Protein AF-A0A5K1GAN5-F1 (afdb_monomer_lite)

Structure (mmCIF, N/CA/C/O backbone):
data_AF-A0A5K1GAN5-F1
#
_entry.id   AF-A0A5K1GAN5-F1
#
loop_
_atom_site.group_PDB
_atom_site.id
_atom_site.type_symbol
_atom_site.label_atom_id
_atom_site.label_alt_id
_atom_site.label_comp_id
_atom_site.label_asym_id
_atom_site.label_entity_id
_atom_site.label_seq_id
_atom_site.pdbx_PDB_ins_code
_atom_site.Cartn_x
_atom_site.Cartn_y
_atom_site.Cartn_z
_atom_site.occupancy
_atom_site.B_iso_or_equiv
_atom_site.auth_seq_id
_atom_site.auth_comp_id
_atom_site.auth_asym_id
_atom_site.auth_atom_id
_atom_site.pdbx_PDB_model_num
ATOM 1 N N . ASN A 1 1 ? -22.172 -2.892 6.295 1.00 49.97 1 ASN A N 1
ATOM 2 C CA . ASN A 1 1 ? -21.382 -3.587 5.261 1.00 49.97 1 ASN A CA 1
ATOM 3 C C . ASN A 1 1 ? -19.935 -3.199 5.440 1.00 49.97 1 ASN A C 1
ATOM 5 O O . ASN A 1 1 ? -19.535 -2.170 4.911 1.00 49.97 1 ASN A O 1
ATOM 9 N N . ASP A 1 2 ? -19.199 -3.979 6.228 1.00 82.44 2 ASP A N 1
ATOM 10 C CA . ASP A 1 2 ? -17.754 -3.810 6.376 1.00 82.44 2 ASP A CA 1
ATOM 11 C C . ASP A 1 2 ? -17.039 -4.439 5.180 1.00 82.44 2 ASP A C 1
ATOM 13 O O . ASP A 1 2 ? -17.382 -5.539 4.742 1.00 82.44 2 ASP A O 1
ATOM 17 N N . ILE A 1 3 ? -16.072 -3.713 4.623 1.00 83.44 3 ILE A N 1
ATOM 18 C CA . ILE A 1 3 ? -15.249 -4.182 3.508 1.00 83.44 3 ILE A CA 1
ATOM 19 C C . ILE A 1 3 ? -14.038 -4.893 4.111 1.00 83.44 3 ILE A C 1
ATOM 21 O O . ILE A 1 3 ? -13.203 -4.251 4.738 1.00 83.44 3 ILE A O 1
ATOM 25 N N . PHE A 1 4 ? -13.959 -6.214 3.931 1.00 87.62 4 PHE A N 1
ATOM 26 C CA . PHE A 1 4 ? -12.866 -7.030 4.472 1.00 87.62 4 PHE A CA 1
ATOM 27 C C . PHE A 1 4 ? -11.632 -7.074 3.557 1.00 87.62 4 PHE A C 1
ATOM 29 O O . PHE A 1 4 ? -10.511 -7.150 4.042 1.00 87.62 4 PHE A O 1
ATOM 36 N N . VAL A 1 5 ? -11.824 -7.015 2.234 1.00 90.00 5 VAL A N 1
ATOM 37 C CA . VAL A 1 5 ? -10.733 -7.117 1.252 1.00 90.00 5 VAL A CA 1
ATOM 38 C C . VAL A 1 5 ? -10.850 -6.009 0.221 1.00 90.00 5 VAL A C 1
ATOM 40 O O . VAL A 1 5 ? -11.930 -5.750 -0.311 1.00 90.00 5 VAL A O 1
ATOM 43 N N . PHE A 1 6 ? -9.710 -5.404 -0.099 1.00 87.88 6 PHE A N 1
ATOM 44 C CA . PHE A 1 6 ? -9.561 -4.445 -1.181 1.00 87.88 6 PHE A CA 1
ATOM 45 C C . PHE A 1 6 ? -8.453 -4.921 -2.124 1.00 87.88 6 PHE A C 1
ATOM 47 O O . PHE A 1 6 ? -7.315 -5.110 -1.704 1.00 87.88 6 PHE A O 1
ATOM 54 N N . LEU A 1 7 ? -8.798 -5.149 -3.392 1.00 89.69 7 LEU A N 1
ATOM 55 C CA . LEU A 1 7 ? -7.856 -5.597 -4.416 1.00 89.69 7 LEU A CA 1
ATOM 56 C C . LEU A 1 7 ? -7.385 -4.400 -5.240 1.00 89.69 7 LEU A C 1
ATOM 58 O O . LEU A 1 7 ? -8.197 -3.618 -5.733 1.00 89.69 7 LEU A O 1
ATOM 62 N N . LEU A 1 8 ? -6.072 -4.282 -5.415 1.00 87.81 8 LEU A N 1
ATOM 63 C CA . LEU A 1 8 ? -5.437 -3.233 -6.206 1.00 87.81 8 LEU A CA 1
ATOM 64 C C . LEU A 1 8 ? -4.159 -3.758 -6.866 1.00 87.81 8 LEU A C 1
ATOM 66 O O . LEU A 1 8 ? -3.562 -4.722 -6.397 1.00 87.81 8 LEU A O 1
ATOM 70 N N . SER A 1 9 ? -3.727 -3.111 -7.947 1.00 87.69 9 SER A N 1
ATOM 71 C CA . SER A 1 9 ? -2.40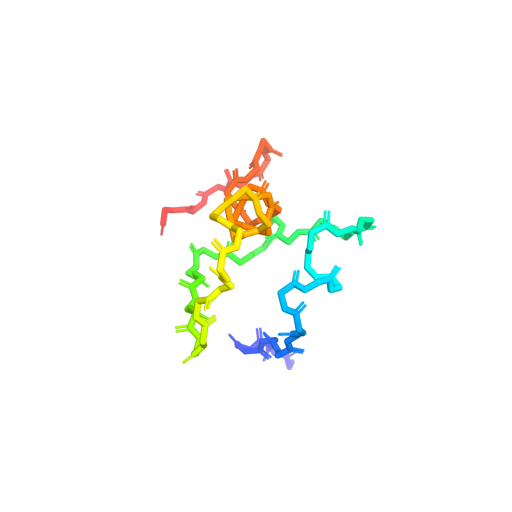8 -3.383 -8.529 1.00 87.69 9 SER A CA 1
ATOM 72 C C . SER A 1 9 ? 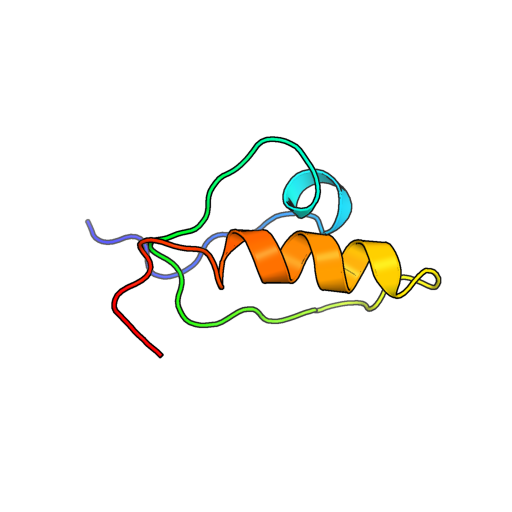-1.321 -2.678 -7.722 1.00 87.69 9 SER A C 1
ATOM 74 O O . SER A 1 9 ? -1.509 -1.523 -7.334 1.00 87.69 9 SER A O 1
ATOM 76 N N . THR A 1 10 ? -0.160 -3.309 -7.531 1.00 83.38 10 THR A N 1
ATOM 77 C CA . THR A 1 10 ? 0.989 -2.731 -6.804 1.00 83.38 10 THR A CA 1
ATOM 78 C C . THR A 1 10 ? 1.323 -1.316 -7.286 1.00 83.38 10 THR A C 1
ATOM 80 O O . THR A 1 10 ? 1.531 -0.402 -6.488 1.00 83.38 10 THR A O 1
ATOM 83 N N . ARG A 1 11 ? 1.269 -1.087 -8.605 1.00 82.44 11 ARG A N 1
ATOM 84 C CA . ARG A 1 11 ? 1.544 0.222 -9.211 1.00 82.44 11 ARG A CA 1
ATOM 85 C C . ARG A 1 11 ? 0.525 1.298 -8.836 1.00 82.44 11 ARG A C 1
ATOM 87 O O . ARG A 1 11 ? 0.910 2.444 -8.618 1.00 82.44 11 ARG A O 1
ATOM 94 N N . ALA A 1 12 ? -0.759 0.946 -8.759 1.00 82.06 12 ALA A N 1
ATOM 95 C CA . ALA A 1 12 ? -1.789 1.855 -8.259 1.00 82.06 12 ALA A CA 1
ATOM 96 C C . ALA A 1 12 ? -1.646 2.068 -6.743 1.00 82.06 12 ALA A C 1
ATOM 98 O O . ALA A 1 12 ? -1.836 3.179 -6.260 1.00 82.06 12 ALA A O 1
ATOM 99 N N . GLY A 1 13 ? -1.241 1.028 -6.008 1.00 81.12 13 GLY A N 1
ATOM 100 C CA . GLY A 1 13 ? -0.971 1.084 -4.572 1.00 81.12 13 GLY A CA 1
ATOM 101 C C . GLY A 1 13 ? 0.170 2.015 -4.191 1.00 81.12 13 GLY A C 1
ATOM 102 O O . GLY A 1 13 ? 0.071 2.719 -3.196 1.00 81.12 13 GLY A O 1
ATOM 103 N N . GLY A 1 14 ? 1.224 2.094 -5.004 1.00 78.25 14 GLY A N 1
ATOM 104 C CA . GLY A 1 14 ? 2.360 2.985 -4.750 1.00 78.25 14 GLY A CA 1
ATOM 105 C C . GLY A 1 14 ? 2.039 4.484 -4.879 1.00 78.25 14 GLY A C 1
ATOM 106 O O . GLY A 1 14 ? 2.765 5.323 -4.328 1.00 78.25 14 GLY A O 1
ATOM 107 N N . LEU A 1 15 ? 0.945 4.854 -5.561 1.00 79.00 15 LEU A N 1
ATOM 108 C CA . LEU A 1 15 ? 0.655 6.231 -5.971 1.00 79.00 15 LEU A CA 1
ATOM 109 C C . LEU A 1 15 ? -0.696 6.743 -5.441 1.00 79.00 15 LEU A C 1
ATOM 111 O O . LEU A 1 15 ? -1.762 6.305 -5.851 1.00 79.00 15 LEU A O 1
ATOM 115 N N . GLY A 1 16 ? -0.643 7.768 -4.585 1.00 71.50 16 GLY A N 1
ATOM 116 C CA . GLY A 1 16 ? -1.773 8.680 -4.349 1.00 71.50 16 GLY A CA 1
ATOM 117 C C . GLY A 1 16 ? -2.930 8.177 -3.476 1.00 71.50 16 GLY A C 1
ATOM 118 O O . GLY A 1 16 ? -3.885 8.929 -3.303 1.00 71.50 16 GLY A O 1
ATOM 119 N N . ILE A 1 17 ? -2.851 6.975 -2.894 1.00 81.44 17 ILE A N 1
ATOM 120 C CA . ILE A 1 17 ? -3.874 6.441 -1.977 1.00 81.44 17 ILE A CA 1
ATOM 121 C C . ILE A 1 17 ? -3.330 6.247 -0.552 1.00 81.44 17 ILE A C 1
ATOM 123 O O . ILE A 1 17 ? -2.140 5.990 -0.356 1.00 81.44 17 ILE A O 1
ATOM 127 N N . ASN A 1 18 ? -4.208 6.389 0.447 1.00 82.50 18 ASN A N 1
ATOM 128 C CA . ASN A 1 18 ? -3.913 6.129 1.859 1.00 82.50 18 ASN A CA 1
ATOM 129 C C . ASN A 1 18 ? -4.736 4.921 2.315 1.00 82.50 18 ASN A C 1
ATOM 131 O O . ASN A 1 18 ? -5.962 4.962 2.249 1.00 82.50 18 ASN A O 1
ATOM 135 N N . LEU A 1 19 ? -4.067 3.869 2.789 1.00 82.38 19 LEU A N 1
ATOM 136 C CA . LEU A 1 19 ? -4.685 2.606 3.200 1.00 82.38 19 LEU A CA 1
ATOM 137 C C . LEU A 1 19 ? -4.574 2.401 4.721 1.00 82.38 19 LEU A C 1
ATOM 139 O O . LEU A 1 19 ? -4.391 1.288 5.190 1.00 82.38 19 LEU A O 1
ATOM 143 N N . THR A 1 20 ? -4.733 3.468 5.511 1.00 82.38 20 THR A N 1
ATOM 144 C CA . THR A 1 20 ? -4.571 3.464 6.983 1.00 82.38 20 THR A CA 1
ATOM 145 C C . THR A 1 20 ? -5.608 2.634 7.741 1.00 82.38 20 THR A C 1
ATOM 147 O O . THR A 1 20 ? -5.570 2.600 8.962 1.00 82.38 20 THR A O 1
ATOM 150 N N . ALA A 1 21 ? -6.589 2.045 7.056 1.00 83.94 21 ALA A N 1
ATOM 151 C CA . ALA A 1 21 ? -7.543 1.115 7.654 1.00 83.94 21 ALA A CA 1
ATOM 152 C C . ALA A 1 21 ? -7.108 -0.352 7.494 1.00 83.94 21 ALA A C 1
ATOM 154 O O . ALA A 1 21 ? -7.621 -1.200 8.216 1.00 83.94 21 ALA A O 1
ATOM 155 N N . ALA A 1 22 ? -6.184 -0.640 6.568 1.00 83.50 22 ALA A N 1
ATOM 156 C CA . ALA A 1 22 ? -5.713 -1.984 6.255 1.00 83.50 22 ALA A CA 1
ATOM 157 C C . ALA A 1 22 ? -4.477 -2.336 7.093 1.00 83.50 22 ALA A C 1
ATOM 159 O O . ALA A 1 22 ? -3.476 -1.625 7.054 1.00 83.50 22 ALA A O 1
ATOM 160 N N . ASP A 1 23 ? -4.566 -3.424 7.845 1.00 85.00 23 ASP A N 1
ATOM 161 C CA . ASP A 1 23 ? -3.510 -3.992 8.691 1.00 85.00 23 ASP A CA 1
ATOM 162 C C . ASP A 1 23 ? -2.595 -4.947 7.909 1.00 85.00 23 ASP A C 1
ATOM 164 O O . ASP A 1 23 ? -1.376 -4.887 8.029 1.00 85.00 23 ASP A O 1
ATOM 168 N N . THR A 1 24 ? -3.178 -5.775 7.038 1.00 86.81 24 THR A N 1
ATOM 169 C CA . THR A 1 24 ? -2.451 -6.831 6.328 1.00 86.81 24 THR A CA 1
ATOM 170 C C . THR A 1 24 ? -2.326 -6.529 4.832 1.00 86.81 24 THR A C 1
ATOM 172 O O . THR A 1 24 ? -3.323 -6.287 4.147 1.00 86.81 24 THR A O 1
ATOM 175 N N . VAL A 1 25 ? -1.103 -6.618 4.294 1.00 88.12 25 VAL A N 1
ATOM 176 C CA . VAL A 1 25 ? -0.808 -6.503 2.853 1.00 88.12 25 VAL A CA 1
ATOM 177 C C . VAL A 1 25 ? -0.292 -7.836 2.316 1.00 88.12 25 VAL A C 1
ATOM 179 O O . VAL A 1 25 ? 0.663 -8.398 2.846 1.00 88.12 25 VAL A O 1
ATOM 182 N N . ILE A 1 26 ? -0.903 -8.337 1.238 1.00 89.12 26 ILE A N 1
ATOM 183 C CA . ILE A 1 26 ? -0.492 -9.578 0.566 1.00 89.12 26 ILE A CA 1
ATOM 184 C C . ILE A 1 26 ? -0.081 -9.252 -0.870 1.00 89.12 26 ILE A C 1
ATOM 186 O O . ILE A 1 26 ? -0.903 -8.789 -1.661 1.00 89.12 26 ILE A O 1
ATOM 190 N N . PHE A 1 27 ? 1.175 -9.536 -1.218 1.00 88.69 27 PHE A N 1
ATOM 191 C CA . PHE A 1 27 ? 1.654 -9.461 -2.598 1.00 88.69 27 PHE A CA 1
ATOM 192 C C . PHE A 1 27 ? 1.377 -10.779 -3.318 1.00 88.69 27 PHE A C 1
ATOM 194 O O . PHE A 1 27 ? 1.850 -11.835 -2.901 1.00 88.69 27 PHE A O 1
ATOM 201 N N . TYR A 1 28 ? 0.591 -10.712 -4.392 1.00 86.94 28 TYR A N 1
ATOM 202 C CA . TYR A 1 28 ? 0.307 -11.873 -5.239 1.00 86.94 28 TYR A CA 1
ATOM 203 C C . TYR A 1 28 ? 1.433 -12.134 -6.250 1.00 86.94 28 TYR A C 1
ATOM 205 O O . TYR A 1 28 ? 1.764 -13.280 -6.542 1.00 86.94 28 TYR A O 1
ATOM 213 N N . GLU A 1 29 ? 2.050 -11.059 -6.735 1.00 81.56 29 GLU A N 1
ATOM 214 C CA . GLU A 1 29 ? 3.270 -11.059 -7.535 1.00 81.56 29 GLU A CA 1
ATOM 215 C C . GLU A 1 29 ? 4.195 -9.960 -6.998 1.00 81.56 29 GLU A C 1
ATOM 217 O O . GLU A 1 29 ? 3.723 -8.877 -6.643 1.00 81.56 29 GLU A O 1
ATOM 222 N N . SER A 1 30 ? 5.492 -10.249 -6.895 1.00 78.62 30 SER A N 1
ATOM 223 C CA . SER A 1 30 ? 6.499 -9.245 -6.537 1.00 78.62 30 SER A CA 1
ATOM 224 C C . SER A 1 30 ? 7.055 -8.603 -7.799 1.00 78.62 30 SER A C 1
ATOM 226 O O . SER A 1 30 ? 7.390 -9.304 -8.759 1.00 78.62 30 SER A O 1
ATOM 228 N N . ASP A 1 31 ? 7.165 -7.276 -7.795 1.00 80.94 31 ASP A N 1
ATOM 229 C CA . ASP A 1 31 ? 7.774 -6.540 -8.900 1.00 80.94 31 ASP A CA 1
ATOM 230 C C . ASP A 1 31 ? 9.295 -6.787 -8.917 1.00 80.94 31 ASP A C 1
ATOM 232 O O . ASP A 1 31 ? 9.934 -7.016 -7.887 1.00 80.94 31 ASP A O 1
ATOM 236 N N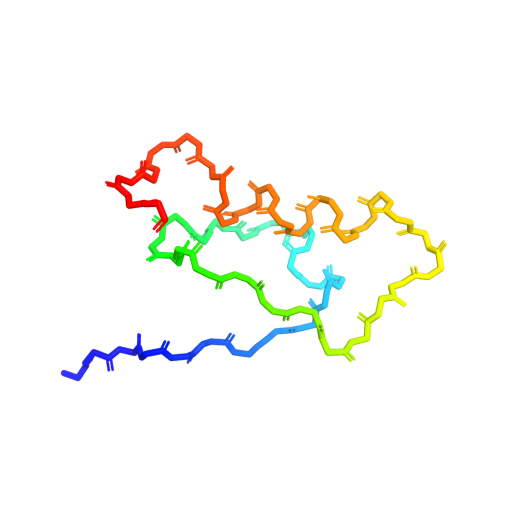 . TRP A 1 32 ? 9.912 -6.717 -10.100 1.00 82.69 32 TRP A N 1
ATOM 237 C CA . TRP A 1 32 ? 11.372 -6.783 -10.227 1.00 82.69 32 TRP A CA 1
ATOM 238 C C . TRP A 1 32 ? 12.057 -5.627 -9.484 1.00 82.69 32 TRP A C 1
ATOM 240 O O . TRP A 1 32 ? 13.196 -5.750 -9.031 1.00 82.69 32 TRP A O 1
ATOM 250 N N . ASN A 1 33 ? 11.382 -4.481 -9.377 1.00 86.19 33 ASN A N 1
ATOM 251 C CA . ASN A 1 33 ? 11.838 -3.352 -8.587 1.00 86.19 33 ASN A CA 1
ATOM 252 C C . ASN A 1 33 ? 11.240 -3.410 -7.166 1.00 86.19 33 ASN A C 1
ATOM 254 O O . ASN A 1 33 ? 10.108 -2.959 -6.966 1.00 86.19 33 ASN A O 1
ATOM 258 N N . PRO A 1 34 ? 12.017 -3.821 -6.147 1.00 84.94 34 PRO A N 1
ATOM 259 C CA . PRO A 1 34 ? 11.520 -3.964 -4.775 1.00 84.94 34 PRO A CA 1
ATOM 260 C C . PRO A 1 34 ? 11.067 -2.635 -4.157 1.00 84.94 34 PRO A C 1
ATOM 262 O O . PRO A 1 34 ? 10.295 -2.613 -3.203 1.00 84.94 34 PRO A O 1
ATOM 265 N N . THR A 1 35 ? 11.518 -1.503 -4.703 1.00 86.50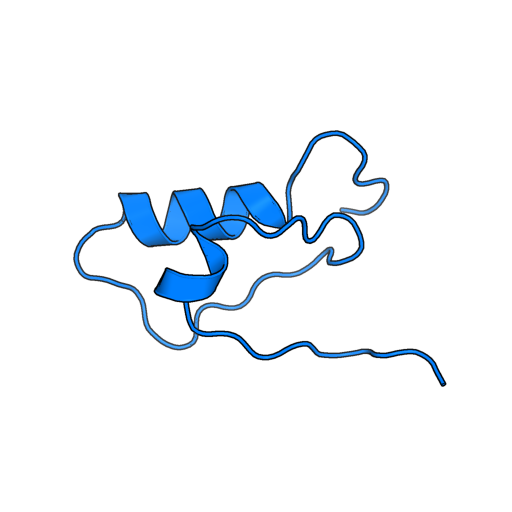 35 THR A N 1
ATOM 266 C CA . THR A 1 35 ? 11.131 -0.171 -4.220 1.00 86.50 35 THR A CA 1
ATOM 267 C C . THR A 1 35 ? 9.645 0.108 -4.452 1.00 86.50 35 THR A C 1
ATOM 269 O O . THR A 1 35 ? 9.039 0.844 -3.678 1.00 86.50 35 THR A O 1
ATOM 272 N N . LEU A 1 36 ? 9.052 -0.466 -5.507 1.00 85.56 36 LEU A N 1
ATOM 273 C CA . LEU A 1 36 ? 7.621 -0.316 -5.792 1.00 85.56 36 LEU A CA 1
ATOM 274 C C . LEU A 1 36 ? 6.772 -1.059 -4.757 1.00 85.56 36 LEU A C 1
ATOM 276 O O . LEU A 1 36 ? 5.818 -0.483 -4.234 1.00 85.56 36 LEU A O 1
ATOM 280 N N . ASP A 1 37 ? 7.158 -2.290 -4.419 1.00 86.81 37 ASP A N 1
ATOM 281 C CA . ASP A 1 37 ? 6.473 -3.103 -3.410 1.00 86.81 37 ASP A CA 1
ATOM 282 C C . ASP A 1 37 ? 6.570 -2.449 -2.023 1.00 86.81 37 ASP A C 1
ATOM 284 O O . ASP A 1 37 ? 5.562 -2.291 -1.333 1.00 86.81 37 ASP A O 1
ATOM 288 N N . LEU A 1 38 ? 7.761 -1.966 -1.646 1.00 87.88 38 LEU A N 1
ATOM 289 C CA . LEU A 1 38 ? 7.967 -1.231 -0.391 1.00 87.88 38 LEU A CA 1
ATOM 290 C C . LEU A 1 38 ? 7.112 0.041 -0.327 1.00 87.88 38 LEU A C 1
ATOM 292 O O . LEU A 1 38 ? 6.431 0.289 0.665 1.00 87.88 38 LEU A O 1
ATOM 296 N N . GLN A 1 39 ? 7.069 0.818 -1.412 1.00 87.56 39 GLN A N 1
ATOM 297 C CA . GLN A 1 39 ? 6.254 2.030 -1.470 1.00 87.56 39 GLN A CA 1
ATOM 298 C C . GLN A 1 39 ? 4.749 1.739 -1.352 1.00 87.56 39 GLN A C 1
ATOM 300 O O . GLN A 1 39 ? 4.010 2.553 -0.791 1.00 87.56 39 GLN A O 1
ATOM 305 N N . ALA A 1 40 ? 4.279 0.616 -1.900 1.00 86.94 40 ALA A N 1
ATOM 306 C CA . ALA A 1 40 ? 2.891 0.188 -1.768 1.00 86.94 40 ALA A CA 1
ATOM 307 C C . ALA A 1 40 ? 2.573 -0.254 -0.328 1.00 86.94 40 ALA A C 1
ATOM 309 O O . ALA A 1 40 ? 1.530 0.121 0.208 1.00 86.94 40 ALA A O 1
ATOM 310 N N . MET A 1 41 ? 3.490 -0.975 0.324 1.00 86.69 41 MET A N 1
ATOM 311 C CA . MET A 1 41 ? 3.369 -1.398 1.725 1.00 86.69 41 MET A CA 1
ATOM 312 C C . MET A 1 41 ? 3.289 -0.201 2.686 1.00 86.69 41 MET A C 1
ATOM 314 O O . MET A 1 41 ? 2.401 -0.155 3.540 1.00 86.69 41 MET A O 1
ATOM 318 N N . ASP A 1 42 ? 4.120 0.823 2.475 1.00 86.81 42 ASP A N 1
ATOM 319 C CA . ASP A 1 42 ? 4.123 2.073 3.253 1.00 86.81 42 ASP A CA 1
ATOM 320 C C . ASP A 1 42 ? 2.789 2.849 3.182 1.00 86.81 42 ASP A C 1
ATOM 322 O O . ASP A 1 42 ? 2.554 3.792 3.947 1.00 86.81 42 ASP A O 1
ATOM 326 N N . ARG A 1 43 ? 1.886 2.509 2.248 1.00 85.38 43 ARG A N 1
ATOM 327 C CA . ARG A 1 43 ? 0.538 3.104 2.208 1.00 85.38 43 ARG A CA 1
ATOM 328 C C . ARG A 1 43 ? -0.409 2.510 3.235 1.00 85.38 43 ARG A C 1
ATOM 330 O O . ARG A 1 43 ? -1.288 3.246 3.692 1.00 85.38 43 ARG A O 1
ATOM 337 N N . ALA A 1 44 ? -0.249 1.229 3.558 1.00 84.81 44 ALA A N 1
ATOM 338 C CA . ALA A 1 44 ? -1.022 0.539 4.585 1.00 84.81 44 ALA A CA 1
ATOM 339 C C . ALA A 1 44 ? -0.380 0.731 5.965 1.00 84.81 44 ALA A C 1
ATOM 341 O O . ALA A 1 44 ? -1.028 1.214 6.895 1.00 84.81 44 ALA A O 1
ATOM 342 N N . HIS A 1 45 ?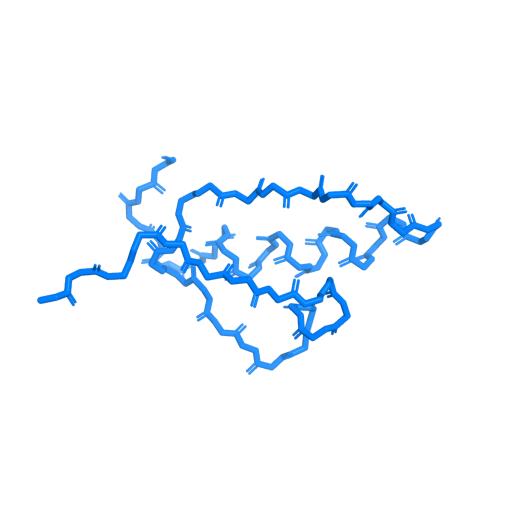 0.931 0.494 6.061 1.00 84.62 45 HIS A N 1
ATOM 343 C CA . HIS A 1 45 ? 1.722 0.694 7.277 1.00 84.62 45 HIS A CA 1
ATOM 344 C C . HIS A 1 45 ? 2.157 2.159 7.405 1.00 84.62 45 HIS A C 1
ATOM 346 O O . HIS A 1 45 ? 3.325 2.515 7.261 1.00 84.62 45 HIS A O 1
ATOM 352 N N . ARG A 1 46 ? 1.180 3.039 7.635 1.00 81.81 46 ARG A N 1
ATOM 353 C CA . ARG A 1 46 ? 1.367 4.495 7.640 1.00 81.81 46 ARG A CA 1
ATOM 354 C C . ARG A 1 46 ? 1.061 5.114 9.005 1.00 81.81 46 ARG A C 1
ATOM 356 O 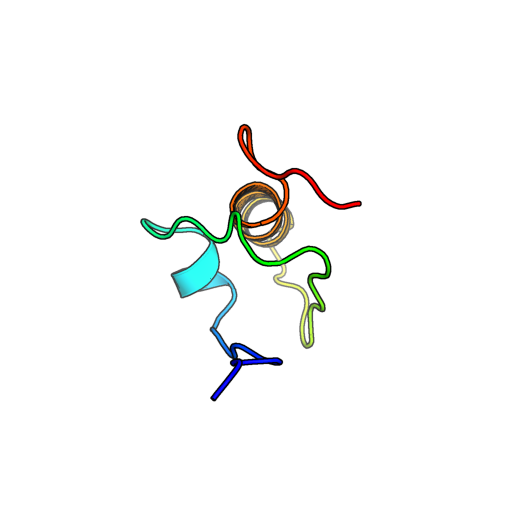O . ARG A 1 46 ? 0.260 4.598 9.778 1.00 81.81 46 ARG A O 1
ATOM 363 N N . LEU A 1 47 ? 1.640 6.290 9.266 1.00 78.12 47 LEU A N 1
ATOM 364 C CA . LEU A 1 47 ? 1.260 7.179 10.374 1.00 78.12 47 LEU A CA 1
ATOM 365 C C . LEU A 1 47 ? -0.265 7.379 10.428 1.00 78.12 47 LEU A C 1
ATOM 367 O O . LEU A 1 47 ? -0.864 7.861 9.466 1.00 78.12 47 LEU A O 1
ATOM 371 N N . GLY A 1 48 ? -0.868 7.026 11.565 1.00 76.75 48 GLY A N 1
ATOM 372 C CA . GLY A 1 48 ? -2.320 7.039 11.777 1.00 76.75 48 GLY A CA 1
ATOM 373 C C . GLY A 1 48 ? -2.972 5.653 11.746 1.00 76.75 48 GLY A C 1
ATOM 374 O O . GLY A 1 48 ? -4.139 5.541 12.112 1.00 76.75 48 GLY A O 1
ATOM 375 N N . GLN A 1 49 ? -2.231 4.608 11.365 1.00 73.38 49 GLN A N 1
ATOM 376 C CA . GLN A 1 49 ? -2.654 3.224 11.548 1.00 73.38 49 GLN A CA 1
ATOM 377 C C . GLN A 1 49 ? -2.613 2.860 13.044 1.00 73.38 49 GLN A C 1
ATOM 379 O O . GLN A 1 49 ? -1.664 3.202 13.747 1.00 73.38 49 GLN A O 1
ATOM 384 N N . THR A 1 50 ? -3.665 2.211 13.543 1.00 80.25 50 THR A N 1
ATOM 385 C CA . THR A 1 50 ? -3.836 1.876 14.977 1.00 80.25 50 THR A CA 1
ATOM 386 C C . THR A 1 50 ? -3.815 0.374 15.254 1.00 80.25 50 THR A C 1
ATOM 388 O O . THR A 1 50 ? -3.998 -0.043 16.396 1.00 80.25 50 THR A O 1
ATOM 391 N N . LYS A 1 51 ? -3.611 -0.432 14.212 1.00 73.44 51 LYS A N 1
ATOM 392 C CA . LYS A 1 51 ? -3.630 -1.894 14.243 1.00 73.44 51 LYS A CA 1
ATOM 393 C C . LYS A 1 51 ? -2.325 -2.430 13.652 1.00 73.44 51 LYS A C 1
ATOM 395 O O . LYS A 1 51 ? -1.794 -1.807 12.732 1.00 73.44 51 LYS A O 1
ATOM 400 N N . GLU A 1 52 ? -1.822 -3.522 14.221 1.00 70.62 52 GLU A N 1
ATOM 401 C CA . GLU A 1 52 ? -0.653 -4.264 13.718 1.00 70.62 52 GLU A CA 1
ATOM 402 C C . GLU A 1 52 ? -1.060 -5.333 12.709 1.00 70.62 52 GLU A C 1
ATOM 404 O O . GLU A 1 52 ? -2.125 -5.958 12.928 1.00 70.62 52 GLU A O 1
#

pLDDT: mean 82.77, std 6.45, range [49.97, 90.0]

Foldseek 3Di:
DDDPDDDDDLQVLLDDAAQLVDDDDDDPDQDPDNVSNVSSVCRNVDPNRPHD

Sequence (52 aa):
NDIFVFLLSTRAGGLGINLTAADTVIFYESDWNPTLDLQAMDRAHRLGQTKE

Radius of gyration: 10.99 Å; chains: 1; bounding box: 33×21×25 Å

Secondary structure (DSSP, 8-state):
---------HHHHTSS---TT------SS--SSHHHHHHHHHHHS-TT----

Organism: NCBI:txid210225

InterPro domains:
  IPR001650 Helicase, C-terminal domain-like [PF00271] (3-48)
  IPR001650 Helicase, C-terminal domain-like [PS51194] (1-52)
  IPR027417 P-loop containing nucleoside triphosphate hydrolase [G3DSA:3.40.50.300] (1-52)
  IPR027417 P-loop containing nucleoside triphosphate hydrolase [SSF52540] (1-52)
  IPR049730 SNF2/RAD5-like, C-terminal helicase domain [cd18793] (2-52)
  IPR050520 INO80/SWR1 chromatin remodeling helicase [PTHR45685] (2-52)